Protein AF-A0A2D4Q6B8-F1 (afdb_monomer)

InterPro domains:
  IPR001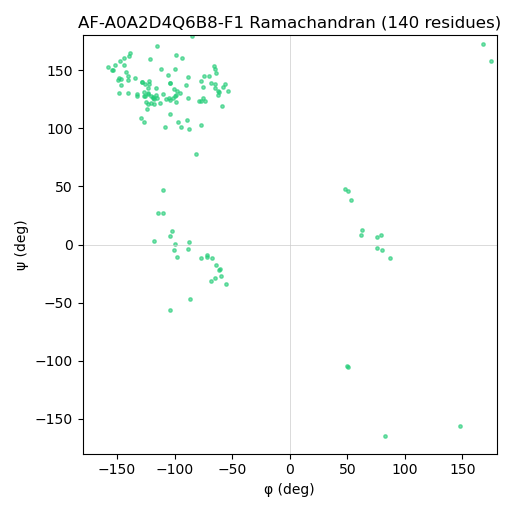791 Laminin G domain [PF02210] (1-119)
  IPR001791 Laminin G domain [PS50025] (1-139)
  IPR001791 Laminin G domain [SM00282] (1-120)
  IPR001791 Laminin G domain [cd00110] (1-118)
  IPR013320 Concanavalin A-like lectin/glucanase domain superfamily [SSF49899] (1-141)
  IPR050372 Neurexin-related cell adhesion and synaptic protein [PTHR15036] (1-141)

Organism: Micrurus surinamensis (NCBI:txid129470)

pLDDT: mean 92.72, std 6.74, range [58.28, 98.75]

Sequence (142 aa):
SGILMHAHNVNGEFLNIHMKQGKVIVKLNNGIKDFSTTVTPKQSLCDGRWHRIAVIRDANVIQLDVDSEVNHVVGPLNPRAIDHREPVFVGGAPEAFLTFSLTTRNSFTGCIRNFMIDERPVIFSKAALVSGAVSINVCPAE

Foldseek 3Di:
DAWFKKWADPLGWIWTWDDDPQKIKIWTDQNPDIDIDIDRDPDRPPPQDDWDWDWDDDQQKIWIDIRPTIDIDGHDGDPPRDDDDTDMDGQADDPVSDDPPDPDRHGHDFDDPQDDDPNHGDQVVPRPDDDDDDDHPDGDDD

Radius of gyration: 14.96 Å; Cα contacts (8 Å, |Δi|>4): 242; chains: 1; bounding box: 31×42×34 Å

Secondary structure (DSSP, 8-state):
-EEEEEEE-TTS-EEEEEEETTEEEEEEE-SS-EEEEEE--SS-S-SSS---EEEEEETTEEEEEETTEEEEEE----TT-----PPEEES---GGG--TT-S--PBP-S---S-EETTEEP-GGG-S---SS--SS-----

Structure (mmCIF, N/CA/C/O backbone):
data_AF-A0A2D4Q6B8-F1
#
_entry.id   AF-A0A2D4Q6B8-F1
#
loop_
_atom_site.group_PDB
_atom_site.id
_atom_site.type_symbol
_atom_site.label_atom_id
_atom_site.label_alt_id
_atom_site.label_comp_id
_atom_site.label_asym_id
_atom_site.label_entity_id
_atom_site.label_seq_id
_atom_site.pdbx_PDB_ins_code
_atom_site.Cartn_x
_atom_site.Cartn_y
_atom_site.Cartn_z
_atom_site.occupancy
_atom_site.B_iso_or_equiv
_atom_site.auth_seq_id
_atom_site.auth_comp_id
_atom_site.auth_asym_id
_atom_site.auth_atom_id
_atom_site.pdbx_PDB_model_num
ATOM 1 N N . SER A 1 1 ? -0.023 -9.915 8.489 1.00 91.19 1 SER A N 1
ATOM 2 C CA . SER A 1 1 ? 0.847 -8.799 8.064 1.00 91.19 1 SER A CA 1
ATOM 3 C C . SER A 1 1 ? 1.266 -9.034 6.631 1.00 91.19 1 SER A C 1
ATOM 5 O O . SER A 1 1 ? 1.527 -10.186 6.314 1.00 91.19 1 SER A O 1
ATOM 7 N N . GLY A 1 2 ? 1.341 -7.999 5.800 1.00 96.62 2 GLY A N 1
ATOM 8 C CA . GLY A 1 2 ? 1.767 -8.122 4.406 1.00 96.62 2 GLY A CA 1
ATOM 9 C C . GLY A 1 2 ? 1.635 -6.811 3.635 1.00 96.62 2 GLY A C 1
ATOM 10 O O . GLY A 1 2 ? 0.887 -5.921 4.048 1.00 96.62 2 GLY A O 1
ATOM 11 N N . ILE A 1 3 ? 2.384 -6.683 2.543 1.00 97.75 3 ILE A N 1
ATOM 12 C CA . ILE A 1 3 ? 2.362 -5.516 1.654 1.00 97.75 3 ILE A CA 1
ATOM 13 C C . ILE A 1 3 ? 1.115 -5.572 0.771 1.00 97.75 3 ILE A C 1
ATOM 15 O O . ILE A 1 3 ? 0.923 -6.533 0.034 1.00 97.75 3 ILE A O 1
ATOM 19 N N . LEU A 1 4 ? 0.295 -4.522 0.814 1.00 97.88 4 LEU A N 1
ATOM 20 C CA . LEU A 1 4 ? -0.871 -4.376 -0.057 1.00 97.88 4 LEU A CA 1
ATOM 21 C C . LEU A 1 4 ? -0.475 -3.728 -1.385 1.00 97.88 4 LEU A C 1
ATOM 23 O O . LEU A 1 4 ? -0.825 -4.235 -2.447 1.00 97.88 4 LEU A O 1
ATOM 27 N N . MET A 1 5 ? 0.295 -2.641 -1.319 1.00 96.81 5 MET A N 1
ATOM 28 C CA . MET A 1 5 ? 0.779 -1.899 -2.480 1.00 96.81 5 MET A CA 1
ATOM 29 C C . MET A 1 5 ? 2.148 -1.290 -2.180 1.00 96.81 5 MET A C 1
ATOM 31 O O . MET A 1 5 ? 2.397 -0.806 -1.073 1.00 96.81 5 MET A O 1
ATOM 35 N N . HIS A 1 6 ? 3.019 -1.264 -3.181 1.00 96.12 6 HIS A N 1
ATOM 36 C CA . HIS A 1 6 ? 4.273 -0.535 -3.131 1.00 96.12 6 HIS A CA 1
ATOM 37 C C . HIS A 1 6 ? 4.570 0.130 -4.475 1.00 96.12 6 HIS A C 1
ATOM 39 O O . HIS A 1 6 ? 4.533 -0.528 -5.509 1.00 96.12 6 HIS A O 1
ATOM 45 N N . ALA A 1 7 ? 4.891 1.416 -4.450 1.00 93.31 7 ALA A N 1
ATOM 46 C CA . ALA A 1 7 ? 5.426 2.164 -5.578 1.00 93.31 7 ALA A CA 1
ATOM 47 C C . ALA A 1 7 ? 6.769 2.765 -5.158 1.00 93.31 7 ALA A C 1
ATOM 49 O O . ALA A 1 7 ? 6.906 3.212 -4.017 1.00 93.31 7 ALA A O 1
ATOM 50 N N . HIS A 1 8 ? 7.746 2.766 -6.058 1.00 90.38 8 HIS A N 1
ATOM 51 C CA . HIS A 1 8 ? 9.057 3.365 -5.825 1.00 90.38 8 HIS A CA 1
ATOM 52 C C . HIS A 1 8 ? 9.553 4.031 -7.107 1.00 90.38 8 HIS A C 1
ATOM 54 O O . HIS A 1 8 ? 9.270 3.543 -8.203 1.00 90.38 8 HIS A O 1
ATOM 60 N N . ASN A 1 9 ? 10.329 5.102 -6.976 1.00 86.88 9 ASN A N 1
ATOM 61 C CA . ASN A 1 9 ? 11.011 5.720 -8.106 1.00 86.88 9 ASN A CA 1
ATOM 62 C C . ASN A 1 9 ? 12.533 5.617 -7.990 1.00 86.88 9 ASN A C 1
ATOM 64 O O . ASN A 1 9 ? 13.097 5.215 -6.971 1.00 86.88 9 ASN A O 1
ATOM 68 N N . VAL A 1 10 ? 13.205 5.994 -9.077 1.00 83.50 10 VAL A N 1
ATOM 69 C CA . VAL A 1 10 ? 14.669 5.963 -9.195 1.00 83.50 10 VAL A CA 1
ATOM 70 C C . VAL A 1 10 ? 15.381 6.917 -8.231 1.00 83.50 10 VAL A C 1
ATOM 72 O O . VAL A 1 10 ? 16.565 6.731 -7.967 1.00 83.50 10 VAL A O 1
ATOM 75 N N . ASN A 1 11 ? 14.671 7.903 -7.675 1.00 84.25 11 ASN A N 1
ATOM 76 C CA . ASN A 1 11 ? 15.208 8.860 -6.707 1.00 84.25 11 ASN A CA 1
ATOM 77 C C . ASN A 1 11 ? 15.111 8.347 -5.258 1.00 84.25 11 ASN A C 1
ATOM 79 O O . ASN A 1 11 ? 15.485 9.059 -4.328 1.00 84.25 11 ASN A O 1
ATOM 83 N N . GLY A 1 12 ? 14.614 7.122 -5.051 1.00 85.19 12 GLY A N 1
ATOM 84 C CA . GLY A 1 12 ? 14.426 6.535 -3.723 1.00 85.19 12 GLY A CA 1
ATOM 85 C C . GLY A 1 12 ? 13.173 7.030 -2.997 1.00 85.19 12 GLY A C 1
ATOM 86 O O . GLY A 1 12 ? 12.976 6.699 -1.827 1.00 85.19 12 GLY A O 1
ATOM 87 N N . GLU A 1 13 ? 12.314 7.793 -3.674 1.00 89.62 13 GLU A N 1
ATOM 88 C CA . GLU A 1 13 ? 10.983 8.113 -3.172 1.00 89.62 13 GLU A CA 1
ATOM 89 C C . GLU A 1 13 ? 10.095 6.878 -3.310 1.00 89.62 13 GLU A C 1
ATOM 91 O O . GLU A 1 13 ? 10.222 6.091 -4.254 1.00 89.62 13 GLU A O 1
ATOM 96 N N . PHE A 1 14 ? 9.192 6.684 -2.357 1.00 92.56 14 PHE A N 1
ATOM 97 C CA . PHE A 1 14 ? 8.325 5.516 -2.363 1.00 92.56 14 PHE A CA 1
ATOM 98 C C . PHE A 1 14 ? 7.028 5.776 -1.623 1.00 92.56 14 PHE A C 1
ATOM 100 O O . PHE A 1 14 ? 7.019 6.487 -0.622 1.00 92.56 14 PHE A O 1
ATOM 107 N N . LEU A 1 15 ? 5.967 5.094 -2.047 1.00 94.12 15 LEU A N 1
ATOM 108 C CA . LEU A 1 15 ? 4.719 4.934 -1.312 1.00 94.12 15 LEU A CA 1
ATOM 109 C C . LEU A 1 15 ? 4.542 3.450 -0.986 1.00 94.12 15 LEU A C 1
ATOM 111 O O . LEU A 1 15 ? 4.656 2.581 -1.851 1.00 94.12 15 LEU A O 1
ATOM 115 N N . ASN A 1 16 ? 4.282 3.131 0.273 1.00 96.56 16 ASN A N 1
ATOM 116 C CA . ASN A 1 16 ? 4.058 1.767 0.721 1.00 96.56 16 ASN A CA 1
ATOM 117 C C . ASN A 1 16 ? 2.809 1.701 1.598 1.00 96.56 16 ASN A C 1
ATOM 119 O O . ASN A 1 16 ? 2.686 2.438 2.576 1.00 96.56 16 ASN A O 1
ATOM 123 N N . ILE A 1 17 ? 1.905 0.792 1.250 1.00 97.94 17 ILE A N 1
ATOM 124 C CA . ILE A 1 17 ? 0.676 0.506 1.983 1.00 97.94 17 ILE A CA 1
ATOM 125 C C . ILE A 1 17 ? 0.772 -0.942 2.447 1.00 97.94 17 ILE A C 1
ATOM 127 O O . ILE A 1 17 ? 0.914 -1.857 1.631 1.00 97.94 17 ILE A O 1
ATOM 131 N N . HIS A 1 18 ? 0.711 -1.169 3.754 1.00 97.94 18 HIS A N 1
ATOM 132 C CA . HIS A 1 18 ? 0.864 -2.509 4.308 1.00 97.94 18 HIS A CA 1
ATOM 133 C C . HIS A 1 18 ? 0.037 -2.732 5.565 1.00 97.94 18 HIS A C 1
ATOM 135 O O . HIS A 1 18 ? -0.312 -1.808 6.298 1.00 97.94 18 HIS A O 1
ATOM 141 N N . MET A 1 19 ? -0.227 -4.006 5.836 1.00 97.50 19 MET A N 1
ATOM 142 C CA . MET A 1 19 ? -0.831 -4.461 7.076 1.00 97.50 19 MET A CA 1
ATOM 143 C C . MET A 1 19 ? 0.239 -4.964 8.037 1.00 97.50 19 MET A C 1
ATOM 145 O O . MET A 1 19 ? 1.058 -5.816 7.677 1.00 97.50 19 MET A O 1
ATOM 149 N N . LYS A 1 20 ? 0.188 -4.530 9.296 1.00 96.12 20 LYS A N 1
ATOM 150 C CA . LYS A 1 20 ? 1.031 -5.077 10.368 1.00 96.12 20 LYS A CA 1
ATOM 151 C C . LYS A 1 20 ? 0.300 -5.028 11.703 1.00 96.12 20 LYS A C 1
ATOM 153 O O . LYS A 1 20 ? -0.232 -3.990 12.070 1.00 96.12 20 LYS A O 1
ATOM 158 N N . GLN A 1 21 ? 0.291 -6.153 12.424 1.00 94.12 21 GLN A N 1
ATOM 159 C CA . GLN A 1 21 ? -0.293 -6.256 13.775 1.00 94.12 21 GLN A CA 1
ATOM 160 C C . GLN A 1 21 ? -1.731 -5.698 13.864 1.00 94.12 21 GLN A C 1
ATOM 162 O O . GLN A 1 21 ? -2.047 -4.923 14.759 1.00 94.12 21 GLN A O 1
ATOM 167 N N . GLY A 1 22 ? -2.587 -6.055 12.899 1.00 94.75 22 GLY A N 1
ATOM 168 C CA . GLY A 1 22 ? -3.989 -5.614 12.857 1.00 94.75 22 GLY A CA 1
ATOM 169 C C . GLY A 1 22 ? -4.210 -4.165 12.406 1.00 94.75 22 GLY A C 1
ATOM 170 O O . GLY A 1 22 ? -5.338 -3.693 12.439 1.00 94.75 22 GLY A O 1
ATOM 171 N N . LYS A 1 23 ? -3.162 -3.457 11.973 1.00 97.38 23 LYS A N 1
ATOM 172 C CA . LYS A 1 23 ? -3.230 -2.062 11.515 1.00 97.38 23 LYS A CA 1
ATOM 173 C C . LYS A 1 23 ? -2.963 -1.964 10.022 1.00 97.38 23 LYS A C 1
ATOM 175 O O . LYS A 1 23 ? -2.179 -2.760 9.498 1.00 97.38 23 LYS A O 1
ATOM 180 N N . VAL A 1 24 ? -3.536 -0.950 9.376 1.00 98.44 24 VAL A N 1
ATOM 181 C CA . VAL A 1 24 ? -3.114 -0.501 8.041 1.00 98.44 24 VAL A CA 1
ATOM 182 C C . VAL A 1 24 ? -2.201 0.700 8.214 1.00 98.44 24 VAL A C 1
ATOM 184 O O . VAL A 1 24 ? -2.531 1.646 8.931 1.00 98.44 24 VAL A O 1
ATOM 187 N N . ILE A 1 25 ? -1.039 0.646 7.578 1.00 98.31 25 ILE A N 1
ATOM 188 C CA . ILE A 1 25 ? 0.004 1.660 7.671 1.00 98.31 25 ILE A CA 1
ATOM 189 C C . ILE A 1 25 ? 0.297 2.147 6.258 1.00 98.31 25 ILE A C 1
ATOM 191 O O . ILE A 1 25 ? 0.562 1.342 5.362 1.00 98.31 25 ILE A O 1
ATOM 195 N N . VAL A 1 26 ? 0.290 3.466 6.080 1.00 98.06 26 VAL A N 1
ATOM 196 C CA . VAL A 1 26 ? 0.807 4.117 4.875 1.00 98.06 26 VAL A CA 1
ATOM 197 C C . VAL A 1 26 ? 2.112 4.788 5.241 1.00 98.06 26 VAL A C 1
ATOM 199 O O . VAL A 1 26 ? 2.157 5.589 6.175 1.00 98.06 26 VAL A O 1
ATOM 202 N N . LYS A 1 27 ? 3.173 4.463 4.509 1.00 96.25 27 LYS A N 1
ATOM 203 C CA . LYS A 1 27 ? 4.484 5.081 4.647 1.00 96.25 27 LYS A CA 1
ATOM 204 C C . LYS A 1 27 ? 4.918 5.666 3.311 1.00 96.25 27 LYS A C 1
ATOM 206 O O . LYS A 1 27 ? 4.865 4.979 2.295 1.00 96.25 27 LYS A O 1
ATOM 211 N N . LEU A 1 28 ? 5.343 6.920 3.334 1.00 93.69 28 LEU A N 1
ATOM 212 C CA . LEU A 1 28 ? 5.766 7.677 2.166 1.00 93.69 28 LEU A CA 1
ATOM 213 C C . LEU A 1 28 ? 7.145 8.284 2.441 1.00 93.69 28 LEU A C 1
ATOM 215 O O . LEU A 1 28 ? 7.395 8.791 3.535 1.00 93.69 28 LEU A O 1
ATOM 219 N N . ASN A 1 29 ? 8.013 8.267 1.438 1.00 92.25 29 ASN A N 1
ATOM 220 C CA . ASN A 1 29 ? 9.163 9.155 1.345 1.00 92.25 29 ASN A CA 1
ATOM 221 C C . ASN A 1 29 ? 8.989 9.998 0.082 1.00 92.25 29 ASN A C 1
ATOM 223 O O . ASN A 1 29 ? 8.774 9.444 -0.992 1.00 92.25 29 ASN A O 1
ATOM 227 N N . ASN A 1 30 ? 9.053 11.320 0.225 1.00 90.50 30 ASN A N 1
ATOM 228 C CA . ASN A 1 30 ? 8.880 12.284 -0.865 1.00 90.50 30 ASN A CA 1
ATOM 229 C C . ASN A 1 30 ? 10.185 13.004 -1.247 1.00 90.50 30 ASN A C 1
ATOM 231 O O . ASN A 1 30 ? 10.142 14.172 -1.625 1.00 90.50 30 ASN A O 1
ATOM 235 N N . GLY A 1 31 ? 11.335 12.369 -1.020 1.00 89.69 31 GLY A N 1
ATOM 236 C CA . GLY A 1 31 ? 12.665 12.909 -1.306 1.00 89.69 31 GLY A CA 1
ATOM 237 C C . GLY A 1 31 ? 13.259 13.759 -0.179 1.00 89.69 31 GLY A C 1
ATOM 238 O O . GLY A 1 31 ? 14.449 14.061 -0.206 1.00 89.69 31 GLY A O 1
ATOM 239 N N . ILE A 1 32 ? 12.465 14.126 0.837 1.00 91.19 32 ILE A N 1
ATOM 240 C CA . ILE A 1 32 ? 12.941 14.882 2.008 1.00 91.19 32 ILE A CA 1
ATOM 241 C C . ILE A 1 32 ? 13.075 13.976 3.227 1.00 91.19 32 ILE A C 1
ATOM 243 O O . ILE A 1 32 ? 14.128 13.918 3.862 1.00 91.19 32 ILE A O 1
ATOM 247 N N . LYS A 1 33 ? 11.984 13.303 3.602 1.00 91.50 33 LYS A N 1
ATOM 248 C CA . LYS A 1 33 ? 11.932 12.455 4.794 1.00 91.50 33 LYS A CA 1
ATOM 249 C C . LYS A 1 33 ? 10.817 11.428 4.673 1.00 91.50 33 LYS A C 1
ATOM 251 O O . LYS A 1 33 ? 9.788 11.686 4.055 1.00 91.50 33 LYS A O 1
ATOM 256 N N . ASP A 1 34 ? 11.000 10.308 5.357 1.00 94.06 34 ASP A N 1
ATOM 257 C CA . ASP A 1 34 ? 9.930 9.365 5.653 1.00 94.06 34 ASP A CA 1
ATOM 258 C C . ASP A 1 34 ? 8.874 9.991 6.578 1.00 94.06 34 ASP A C 1
ATOM 260 O O . ASP A 1 34 ? 9.196 10.549 7.633 1.00 94.06 34 ASP A O 1
ATOM 264 N N . PHE A 1 35 ? 7.603 9.801 6.242 1.00 95.12 35 PHE A N 1
ATOM 265 C CA . PHE A 1 35 ? 6.471 10.050 7.129 1.00 95.12 35 PHE A CA 1
ATOM 266 C C . PHE A 1 35 ? 5.371 9.012 6.894 1.00 95.12 35 PHE A C 1
ATOM 268 O O . PHE A 1 35 ? 5.357 8.297 5.890 1.00 95.12 35 PHE A O 1
ATOM 275 N N . SER A 1 36 ? 4.483 8.859 7.872 1.00 97.06 36 SER A N 1
ATOM 276 C CA . SER A 1 36 ? 3.494 7.785 7.859 1.00 97.06 36 SER A CA 1
ATOM 277 C C . SER A 1 36 ? 2.244 8.137 8.641 1.00 97.06 36 SER A C 1
ATOM 279 O O . SER A 1 36 ? 2.322 8.830 9.653 1.00 97.06 36 SER A O 1
ATOM 281 N N . THR A 1 37 ? 1.120 7.571 8.216 1.00 98.19 37 THR A N 1
ATOM 282 C CA . THR A 1 37 ? -0.128 7.527 8.983 1.00 98.19 37 THR A CA 1
ATOM 283 C C . THR A 1 37 ? -0.542 6.074 9.197 1.00 98.19 37 THR A C 1
ATOM 285 O O . THR A 1 37 ? -0.057 5.154 8.531 1.00 98.19 37 THR A O 1
ATOM 288 N N . THR A 1 38 ? -1.385 5.829 10.190 1.00 98.50 38 THR A N 1
ATOM 289 C CA . THR A 1 38 ? -1.817 4.483 10.567 1.00 98.50 38 THR A CA 1
ATOM 290 C C . THR A 1 38 ? -3.244 4.519 11.068 1.00 98.50 38 THR A C 1
ATOM 292 O O . THR A 1 38 ? -3.595 5.375 11.878 1.00 98.50 38 THR A O 1
ATOM 295 N N . VAL A 1 39 ? -4.037 3.541 10.647 1.00 98.62 39 VAL A N 1
ATOM 296 C CA . VAL A 1 39 ? -5.373 3.290 11.181 1.00 98.62 39 VAL A CA 1
ATOM 297 C C . VAL A 1 39 ? -5.377 1.923 11.858 1.00 98.62 39 VAL A C 1
ATOM 299 O O . VAL A 1 39 ? -4.837 0.947 11.331 1.00 98.62 39 VAL A O 1
ATOM 302 N N . THR A 1 40 ? -5.963 1.869 13.055 1.00 97.50 40 THR A N 1
ATOM 303 C CA . THR A 1 40 ? -6.260 0.620 13.769 1.00 97.50 40 THR A CA 1
ATOM 304 C C . THR A 1 40 ? -7.773 0.426 13.733 1.00 97.50 40 THR A C 1
ATOM 306 O O . THR A 1 40 ? -8.471 1.110 14.481 1.00 97.50 40 THR A O 1
ATOM 309 N N . PRO A 1 41 ? -8.294 -0.441 12.855 1.00 94.44 41 PRO A N 1
ATOM 310 C CA . PRO A 1 41 ? -9.728 -0.678 12.768 1.00 94.44 41 PRO A CA 1
ATOM 311 C C . PRO A 1 41 ? -10.267 -1.313 14.052 1.00 94.44 41 PRO A C 1
ATOM 313 O O . PRO A 1 41 ? -9.560 -2.045 14.746 1.00 94.44 41 PRO A O 1
ATOM 316 N N . LYS A 1 42 ? -11.542 -1.054 14.360 1.00 92.44 42 LYS A N 1
ATOM 317 C CA . LYS A 1 42 ? -12.227 -1.662 15.516 1.00 92.44 42 LYS A CA 1
ATOM 318 C C . LYS A 1 42 ? -12.448 -3.164 15.340 1.00 92.44 42 LYS A C 1
ATOM 320 O O . LYS A 1 42 ? -12.473 -3.900 16.321 1.00 92.44 42 LYS A O 1
ATOM 325 N N . GLN 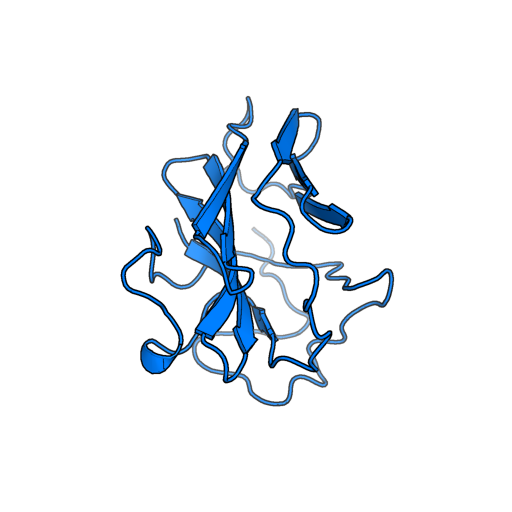A 1 43 ? -12.642 -3.603 14.099 1.00 93.25 43 GLN A N 1
ATOM 326 C CA . GLN A 1 43 ? -12.804 -5.008 13.735 1.00 93.25 43 GLN A CA 1
ATOM 327 C C . GLN A 1 43 ? -11.482 -5.558 13.197 1.00 93.25 43 GLN A C 1
ATOM 329 O O . GLN A 1 43 ? -10.674 -4.819 12.637 1.00 93.25 43 GLN A O 1
ATOM 334 N N . SER A 1 44 ? -11.249 -6.858 13.378 1.00 95.00 44 SER A N 1
ATOM 335 C CA . SER A 1 44 ? -10.072 -7.511 12.803 1.00 95.00 44 SER A CA 1
ATOM 336 C C . SER A 1 44 ? -10.125 -7.429 11.281 1.00 95.00 44 SER A C 1
ATOM 338 O O . SER A 1 44 ? -11.130 -7.798 10.697 1.00 95.00 44 SER A O 1
ATOM 340 N N . LEU A 1 45 ? -9.020 -7.030 10.651 1.00 95.56 45 LEU A N 1
ATOM 341 C CA . LEU A 1 45 ? -8.866 -7.055 9.190 1.00 95.56 45 LEU A CA 1
ATOM 342 C C . LEU A 1 45 ? -8.717 -8.472 8.608 1.00 95.56 45 LEU A C 1
ATOM 344 O O . LEU A 1 45 ? -8.686 -8.647 7.394 1.00 95.56 45 LEU A O 1
ATOM 348 N N . CYS A 1 46 ? -8.515 -9.471 9.470 1.00 94.31 46 CYS A N 1
ATOM 349 C CA . CYS A 1 46 ? -8.336 -10.873 9.095 1.00 94.31 46 CYS A CA 1
ATOM 350 C C . CYS A 1 46 ? -9.557 -11.696 9.529 1.00 94.31 46 CYS A C 1
ATOM 352 O O . CYS A 1 46 ? -9.407 -12.718 10.195 1.00 94.31 46 CYS A O 1
ATO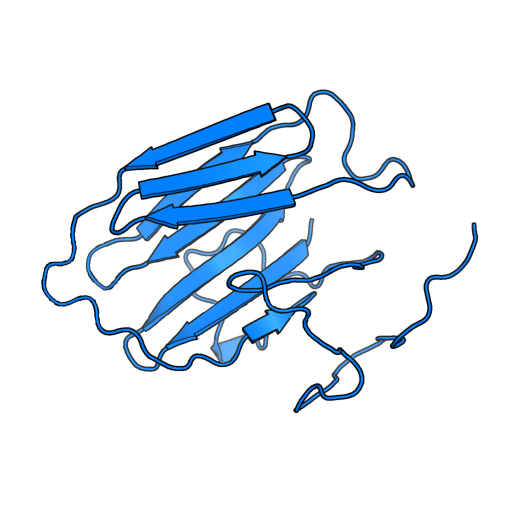M 354 N N . ASP A 1 47 ? -10.757 -11.201 9.244 1.00 94.62 47 ASP A N 1
ATOM 355 C CA . ASP A 1 47 ? -12.037 -11.778 9.673 1.00 94.62 47 ASP A CA 1
ATOM 356 C C . ASP A 1 47 ? -12.789 -12.526 8.549 1.00 94.62 47 ASP A C 1
ATOM 358 O O . ASP A 1 47 ? -13.942 -12.907 8.739 1.00 94.62 47 ASP A O 1
ATOM 362 N N . GLY A 1 48 ? -12.154 -12.708 7.384 1.00 93.06 48 GLY A N 1
ATOM 363 C CA . GLY A 1 48 ? -12.748 -13.330 6.190 1.00 93.06 48 GLY A CA 1
ATOM 364 C C . GLY A 1 48 ? -13.635 -12.389 5.363 1.00 93.06 48 GLY A C 1
ATOM 365 O O . GLY A 1 48 ? -14.095 -12.749 4.280 1.00 93.06 48 GLY A O 1
ATOM 366 N N . ARG A 1 49 ? -13.870 -11.154 5.821 1.00 94.94 49 ARG A N 1
ATOM 367 C CA . ARG A 1 49 ? -14.734 -10.186 5.142 1.00 94.94 49 ARG A CA 1
ATOM 368 C C . ARG A 1 49 ? -13.931 -9.196 4.311 1.00 94.94 49 ARG A C 1
ATOM 370 O O . ARG A 1 49 ? -12.720 -9.024 4.429 1.00 94.94 49 ARG A O 1
ATOM 377 N N . TRP A 1 50 ? -14.649 -8.530 3.415 1.00 96.06 50 TRP A N 1
ATOM 378 C CA . TRP A 1 50 ? -14.082 -7.475 2.591 1.00 96.06 50 TRP A CA 1
ATOM 379 C C . TRP A 1 50 ? -13.972 -6.175 3.381 1.00 96.06 50 TRP A C 1
ATOM 381 O O . TRP A 1 50 ? -14.988 -5.642 3.821 1.00 96.06 50 TRP A O 1
ATOM 391 N N . HIS A 1 51 ? -12.759 -5.636 3.451 1.00 97.50 51 HIS A N 1
ATOM 392 C CA . HIS A 1 51 ? -12.476 -4.307 3.987 1.00 97.50 51 HIS A CA 1
ATOM 393 C C . HIS A 1 51 ? -12.156 -3.326 2.861 1.00 97.50 51 HIS A C 1
ATOM 395 O O . HIS A 1 51 ? -11.544 -3.694 1.851 1.00 97.50 51 HIS A O 1
ATOM 401 N N . ARG A 1 52 ? -12.553 -2.063 3.033 1.00 97.81 52 ARG A N 1
ATOM 402 C CA . ARG A 1 52 ? -12.217 -0.977 2.107 1.00 97.81 52 ARG A CA 1
ATOM 403 C C . ARG A 1 52 ? -11.044 -0.181 2.659 1.00 97.81 52 ARG A C 1
ATOM 405 O O . ARG A 1 52 ? -11.106 0.316 3.775 1.00 97.81 52 ARG A O 1
ATOM 412 N N . ILE A 1 53 ? -10.010 -0.004 1.841 1.00 98.38 53 ILE A N 1
ATOM 413 C CA . ILE A 1 53 ? -8.873 0.871 2.140 1.00 98.38 53 ILE A CA 1
ATOM 414 C C . ILE A 1 53 ? -8.806 1.936 1.048 1.00 98.38 53 ILE A C 1
ATOM 416 O O . ILE A 1 53 ? -8.804 1.593 -0.135 1.00 98.38 53 ILE A O 1
ATOM 420 N N . ALA A 1 54 ? -8.750 3.208 1.434 1.00 98.31 54 ALA A N 1
ATOM 421 C CA . ALA A 1 54 ? -8.489 4.317 0.524 1.00 98.31 54 ALA A CA 1
ATOM 422 C C . ALA A 1 54 ? -7.311 5.145 1.039 1.00 98.31 54 ALA A C 1
ATOM 424 O O . ALA A 1 54 ? -7.178 5.387 2.237 1.00 98.31 54 ALA A O 1
ATOM 425 N N . VAL A 1 55 ? -6.439 5.555 0.121 1.00 98.19 55 VAL A N 1
ATOM 426 C CA . VAL A 1 55 ? -5.309 6.435 0.414 1.00 98.19 55 VAL A CA 1
ATOM 427 C C . VAL A 1 55 ? -5.412 7.630 -0.508 1.00 98.19 55 VAL A C 1
ATOM 429 O O . VAL A 1 55 ? -5.444 7.466 -1.725 1.00 98.19 55 VAL A O 1
ATOM 432 N N . ILE A 1 56 ? -5.474 8.817 0.082 1.00 96.75 56 ILE A N 1
ATOM 433 C CA . ILE A 1 56 ? -5.562 10.080 -0.645 1.00 96.75 56 ILE A CA 1
ATOM 434 C C . ILE A 1 56 ? -4.288 10.854 -0.351 1.00 96.75 56 ILE A C 1
ATOM 436 O O . ILE A 1 56 ? -3.924 11.061 0.810 1.00 96.75 56 ILE A O 1
ATOM 440 N N . ARG A 1 57 ? -3.598 11.259 -1.414 1.00 92.38 57 ARG A N 1
ATOM 441 C CA . ARG A 1 57 ? -2.417 12.110 -1.337 1.00 92.38 57 ARG A CA 1
ATOM 442 C C . ARG A 1 57 ? -2.743 13.455 -1.949 1.00 92.38 57 ARG A C 1
ATOM 444 O O . ARG A 1 57 ? -3.055 13.523 -3.131 1.00 92.38 57 ARG A O 1
ATOM 451 N N . ASP A 1 58 ? -2.588 14.500 -1.153 1.00 91.25 58 ASP A N 1
ATOM 452 C CA . ASP A 1 58 ? -2.648 15.878 -1.619 1.00 91.25 58 ASP A CA 1
ATOM 453 C C . ASP A 1 58 ? -1.373 16.598 -1.175 1.00 91.25 58 ASP A C 1
ATOM 455 O O . ASP A 1 58 ? -1.161 16.857 0.010 1.00 91.25 58 ASP A O 1
ATOM 459 N N . ALA A 1 59 ? -0.465 16.824 -2.125 1.00 89.25 59 ALA A N 1
ATOM 460 C CA . ALA A 1 59 ? 0.882 17.339 -1.887 1.00 89.25 59 ALA A CA 1
ATOM 461 C C . ALA A 1 59 ? 1.639 16.582 -0.767 1.00 89.25 59 ALA A C 1
ATOM 463 O O . ALA A 1 59 ? 2.152 15.474 -0.977 1.00 89.25 59 ALA A O 1
ATOM 464 N N . ASN A 1 60 ? 1.754 17.197 0.415 1.00 92.69 60 ASN A N 1
ATOM 465 C CA . ASN A 1 60 ? 2.417 16.657 1.602 1.00 92.69 60 ASN A CA 1
ATOM 466 C C . ASN A 1 60 ? 1.448 16.061 2.633 1.00 92.69 60 ASN A C 1
ATOM 468 O O . ASN A 1 60 ? 1.898 15.581 3.673 1.00 92.69 60 ASN A O 1
ATOM 472 N N . VAL A 1 61 ? 0.147 16.080 2.367 1.00 95.31 61 VAL A N 1
ATOM 473 C CA . VAL A 1 61 ? -0.879 15.471 3.210 1.00 95.31 61 VAL A CA 1
ATOM 474 C C . VAL A 1 61 ? -1.190 14.074 2.687 1.00 95.31 61 VAL A C 1
ATOM 476 O O . VAL A 1 61 ? -1.428 13.875 1.496 1.00 95.31 61 VAL A O 1
ATOM 479 N N . ILE A 1 62 ? -1.188 13.097 3.591 1.00 97.19 62 ILE A N 1
ATOM 480 C CA . ILE A 1 62 ? -1.648 11.736 3.315 1.00 97.19 62 ILE A CA 1
ATOM 481 C C . ILE A 1 62 ? -2.794 11.421 4.256 1.00 97.19 62 ILE A C 1
ATOM 483 O O . ILE A 1 62 ? -2.610 11.425 5.474 1.00 97.19 62 ILE A O 1
ATOM 487 N N . GLN A 1 63 ? -3.945 11.096 3.683 1.00 98.50 63 GLN A N 1
ATOM 488 C CA . GLN A 1 63 ? -5.090 10.547 4.390 1.00 98.50 63 GLN A CA 1
ATOM 489 C C . GLN A 1 63 ? -5.197 9.047 4.107 1.00 98.50 63 GLN A C 1
ATOM 491 O O . GLN A 1 63 ? -4.982 8.589 2.984 1.00 98.50 63 GLN A O 1
ATOM 496 N N . LEU A 1 64 ? -5.510 8.289 5.153 1.00 98.75 64 LEU A N 1
ATOM 497 C CA . LEU A 1 64 ? -5.776 6.861 5.124 1.00 98.75 64 LEU A CA 1
ATOM 498 C C . LEU A 1 64 ? -7.163 6.614 5.712 1.00 98.75 64 LEU A C 1
ATOM 500 O O . LEU A 1 64 ? -7.388 6.878 6.895 1.00 98.75 64 LEU A O 1
ATOM 504 N N . ASP A 1 65 ? -8.022 6.015 4.900 1.00 98.44 65 ASP A N 1
ATOM 505 C CA . ASP A 1 65 ? -9.347 5.557 5.294 1.00 98.44 65 ASP A CA 1
ATOM 506 C C . ASP A 1 65 ? -9.349 4.027 5.301 1.00 98.44 65 ASP A C 1
ATOM 508 O O . ASP A 1 65 ? -8.946 3.391 4.322 1.00 98.44 65 ASP A O 1
ATOM 512 N N . VAL A 1 66 ? -9.806 3.428 6.399 1.00 98.44 66 VAL A N 1
ATOM 513 C CA . VAL A 1 66 ? -10.025 1.984 6.522 1.00 98.44 66 VAL A CA 1
ATOM 514 C C . VAL A 1 66 ? -11.426 1.758 7.063 1.00 98.44 66 VAL A C 1
ATOM 516 O O . VAL A 1 66 ? -11.707 2.027 8.231 1.00 98.44 66 VAL A O 1
ATOM 519 N N . ASP A 1 67 ? -12.308 1.267 6.200 1.00 97.12 67 ASP A N 1
ATOM 520 C CA . ASP A 1 67 ? -13.747 1.182 6.434 1.00 97.12 67 ASP A CA 1
ATOM 521 C C . ASP A 1 67 ? -14.338 2.526 6.901 1.00 97.12 67 ASP A C 1
ATOM 523 O O . ASP A 1 67 ? -14.495 3.437 6.092 1.00 97.12 67 ASP A O 1
ATOM 527 N N . SER A 1 68 ? -14.675 2.652 8.189 1.00 95.75 68 SER A N 1
ATOM 528 C CA . SER A 1 68 ? -15.225 3.869 8.803 1.00 95.75 68 SER A CA 1
ATOM 529 C C . SER A 1 68 ? -14.198 4.694 9.580 1.00 95.75 68 SER A C 1
ATOM 531 O O . SER A 1 68 ? -14.547 5.735 10.131 1.00 95.75 68 SER A O 1
ATOM 533 N N . GLU A 1 69 ? -12.965 4.208 9.709 1.00 98.12 69 GLU A N 1
ATOM 534 C CA . GLU A 1 69 ? -11.917 4.843 10.503 1.00 98.12 69 GLU A CA 1
ATOM 535 C C . GLU A 1 69 ? -10.970 5.620 9.584 1.00 98.12 69 GLU A C 1
ATOM 537 O O . GLU A 1 69 ? -10.524 5.108 8.558 1.00 98.12 69 GLU A O 1
ATOM 542 N N . VAL A 1 70 ? -10.639 6.853 9.966 1.00 98.06 70 VAL A N 1
ATOM 543 C CA . VAL A 1 70 ? -9.832 7.773 9.154 1.00 98.06 70 VAL A CA 1
ATOM 544 C C . VAL A 1 70 ? -8.684 8.318 9.986 1.00 98.06 70 VAL A C 1
ATOM 546 O O . VAL A 1 70 ? -8.854 8.658 11.157 1.00 98.06 70 VAL A O 1
ATOM 549 N N . ASN A 1 71 ? -7.508 8.434 9.379 1.00 98.62 71 ASN A N 1
ATOM 550 C CA . ASN A 1 71 ? -6.387 9.161 9.957 1.00 98.62 71 ASN A CA 1
ATOM 551 C C . ASN A 1 71 ? -5.600 9.879 8.861 1.00 98.62 71 ASN A C 1
ATOM 553 O O . ASN A 1 71 ? -5.575 9.446 7.713 1.00 98.62 71 ASN A O 1
ATOM 557 N N . HIS A 1 72 ? -4.904 10.952 9.211 1.00 98.31 72 HIS A N 1
ATOM 558 C CA . HIS A 1 72 ? -4.068 11.682 8.270 1.00 98.31 72 HIS A CA 1
ATOM 559 C C . HIS A 1 72 ? -2.757 12.124 8.910 1.00 98.31 72 HIS A C 1
ATOM 561 O O . HIS A 1 72 ? -2.597 12.145 10.129 1.00 98.31 72 HIS A O 1
ATOM 567 N N . VAL A 1 73 ? -1.798 12.468 8.062 1.00 98.19 73 VAL A N 1
ATOM 568 C CA . VAL A 1 73 ? -0.524 13.048 8.472 1.00 98.19 73 VAL A CA 1
ATOM 569 C C . VAL A 1 73 ? -0.125 14.135 7.487 1.00 98.19 73 VAL A C 1
ATOM 571 O O . VAL A 1 73 ? -0.350 14.009 6.284 1.00 98.19 73 VAL A O 1
ATOM 574 N N . VAL A 1 74 ? 0.504 15.185 8.005 1.00 97.12 74 VAL A N 1
ATOM 575 C CA . VAL A 1 74 ? 1.139 16.228 7.202 1.00 97.12 74 VAL A CA 1
ATOM 576 C C . VAL A 1 74 ? 2.648 16.008 7.255 1.00 97.12 74 VAL A C 1
ATOM 578 O O . VAL A 1 74 ? 3.270 16.119 8.312 1.00 97.12 74 VAL A O 1
ATOM 581 N N . GLY A 1 75 ? 3.231 15.634 6.122 1.00 95.06 75 GLY A N 1
ATOM 582 C CA . GLY A 1 75 ? 4.670 15.480 5.942 1.00 95.06 75 GLY A CA 1
ATOM 583 C C . GLY A 1 75 ? 5.369 16.794 5.582 1.00 95.06 75 GLY A C 1
ATOM 584 O O . GLY A 1 75 ? 4.724 17.836 5.433 1.00 95.06 75 GLY A O 1
ATOM 585 N N . PRO A 1 76 ? 6.699 16.773 5.403 1.00 94.00 76 PRO A N 1
ATOM 586 C CA . PRO A 1 76 ? 7.422 17.922 4.875 1.00 94.00 76 PRO A CA 1
ATOM 587 C C . PRO A 1 76 ? 6.993 18.207 3.433 1.00 94.00 76 PRO A C 1
ATOM 589 O O . PRO A 1 76 ? 6.851 17.290 2.625 1.00 94.00 76 PRO A O 1
ATOM 592 N N . LEU A 1 77 ? 6.814 19.481 3.093 1.00 91.25 77 LEU A N 1
ATOM 593 C CA . LEU A 1 77 ? 6.520 19.885 1.723 1.00 91.25 77 LEU A CA 1
ATOM 594 C C . LEU A 1 77 ? 7.779 19.769 0.858 1.00 91.25 77 LEU A C 1
ATOM 596 O O . LEU A 1 77 ? 8.790 20.397 1.166 1.00 91.25 77 LEU A O 1
ATOM 600 N N . ASN A 1 78 ? 7.708 18.997 -0.232 1.00 88.50 78 ASN A N 1
ATOM 601 C CA . ASN A 1 78 ? 8.744 18.985 -1.263 1.00 88.50 78 ASN A CA 1
ATOM 602 C C . ASN A 1 78 ? 8.337 19.919 -2.417 1.00 88.50 78 ASN A C 1
ATOM 604 O O . ASN A 1 78 ? 7.473 19.546 -3.210 1.00 88.50 78 ASN A O 1
ATOM 608 N N . PRO A 1 79 ? 8.950 21.113 -2.550 1.00 82.94 79 PRO A N 1
ATOM 609 C CA . PRO A 1 79 ? 8.621 22.058 -3.619 1.00 82.94 79 PRO A CA 1
ATOM 610 C C . PRO A 1 79 ? 9.111 21.602 -5.003 1.00 82.94 79 PRO A C 1
ATOM 612 O O . PRO A 1 79 ? 8.791 22.234 -6.003 1.00 82.94 79 PRO A O 1
ATOM 615 N N . ARG A 1 80 ? 9.911 20.531 -5.069 1.00 82.56 80 ARG A N 1
ATOM 616 C CA . ARG A 1 80 ? 10.431 19.925 -6.300 1.00 82.56 80 ARG A CA 1
ATOM 617 C C . ARG A 1 80 ? 9.877 18.519 -6.510 1.00 82.56 80 ARG A C 1
ATOM 619 O O . ARG A 1 80 ? 10.560 17.692 -7.103 1.00 82.56 80 ARG A O 1
ATOM 626 N N . ALA A 1 81 ? 8.687 18.226 -5.986 1.00 74.56 81 ALA A N 1
ATOM 627 C CA . ALA A 1 81 ? 8.040 16.948 -6.244 1.00 74.56 81 ALA A CA 1
ATOM 628 C C . ALA A 1 81 ? 7.840 16.790 -7.758 1.00 74.56 81 ALA A C 1
ATOM 630 O O . ALA A 1 81 ? 7.181 17.616 -8.391 1.00 74.56 81 ALA A O 1
ATOM 631 N N . ILE A 1 82 ? 8.452 15.758 -8.331 1.00 69.31 82 ILE A N 1
ATOM 632 C CA . ILE A 1 82 ? 8.267 15.392 -9.731 1.00 69.31 82 ILE A CA 1
ATOM 633 C C . ILE A 1 82 ? 7.375 14.162 -9.739 1.00 69.31 82 ILE A C 1
ATOM 635 O O . ILE A 1 82 ? 7.668 13.174 -9.072 1.00 69.31 82 ILE A O 1
ATOM 639 N N . ASP A 1 83 ? 6.289 14.242 -10.496 1.00 66.94 83 ASP A N 1
ATOM 640 C CA . ASP A 1 83 ? 5.408 13.107 -10.718 1.00 66.94 83 ASP A CA 1
ATOM 641 C C . ASP A 1 83 ? 6.078 12.184 -11.743 1.00 66.94 83 ASP A C 1
ATOM 643 O O . ASP A 1 83 ? 6.166 12.505 -12.936 1.00 66.94 83 ASP A O 1
ATOM 647 N N . HIS A 1 84 ? 6.667 11.086 -11.274 1.00 66.31 84 HIS A N 1
ATOM 648 C CA . HIS A 1 84 ? 7.237 10.081 -12.159 1.00 66.31 84 HIS A CA 1
ATOM 649 C C . HIS A 1 84 ? 6.195 8.992 -12.429 1.00 66.31 84 HIS A C 1
ATOM 651 O O . HIS A 1 84 ? 5.204 8.849 -11.731 1.00 66.31 84 HIS A O 1
ATOM 657 N N . ARG A 1 85 ? 6.379 8.224 -13.505 1.00 70.38 85 ARG A N 1
ATOM 658 C CA . ARG A 1 85 ? 5.606 6.992 -13.692 1.00 70.38 85 ARG A CA 1
ATOM 659 C C . ARG A 1 85 ? 6.350 5.872 -12.988 1.00 70.38 85 ARG A C 1
ATOM 661 O O . ARG A 1 85 ? 7.315 5.348 -13.544 1.00 70.38 85 ARG A O 1
ATOM 668 N N . GLU A 1 86 ? 5.929 5.521 -11.781 1.00 80.81 86 GLU A N 1
ATOM 669 C CA . GLU A 1 86 ? 6.536 4.425 -11.031 1.00 80.81 86 GLU A CA 1
ATOM 670 C C . GLU A 1 86 ? 5.901 3.066 -11.345 1.00 80.81 86 GLU A C 1
ATOM 672 O O . GLU A 1 86 ? 4.682 2.963 -11.515 1.00 80.81 86 GLU A O 1
ATOM 677 N N . PRO A 1 87 ? 6.693 1.978 -11.368 1.00 88.31 87 PRO A N 1
ATOM 678 C CA . PRO A 1 87 ? 6.124 0.645 -11.287 1.00 88.31 87 PRO A CA 1
ATOM 679 C C . PRO A 1 87 ? 5.400 0.477 -9.945 1.00 88.31 87 PRO A C 1
ATOM 681 O O . PRO A 1 87 ? 5.962 0.709 -8.872 1.00 88.31 87 PRO A O 1
ATOM 684 N N . VAL A 1 88 ? 4.151 0.025 -10.019 1.00 93.94 88 VAL A N 1
ATOM 685 C CA . VAL A 1 88 ? 3.335 -0.320 -8.855 1.00 93.94 88 VAL A CA 1
ATOM 686 C C . VAL A 1 88 ? 3.319 -1.833 -8.693 1.00 93.94 88 VAL A C 1
ATOM 688 O O . VAL A 1 88 ? 2.945 -2.566 -9.607 1.00 93.94 88 VAL A O 1
ATOM 691 N N . PHE A 1 89 ? 3.680 -2.295 -7.504 1.00 95.94 89 PHE A N 1
ATOM 692 C CA . PHE A 1 89 ? 3.569 -3.684 -7.090 1.00 95.94 89 PHE A CA 1
ATOM 693 C C . PHE A 1 89 ? 2.382 -3.844 -6.141 1.00 95.94 89 PHE A C 1
ATOM 695 O O . PHE A 1 89 ? 2.156 -3.003 -5.269 1.00 95.94 89 PHE A O 1
ATOM 702 N N . VAL A 1 90 ? 1.624 -4.926 -6.304 1.00 97.12 90 VAL A N 1
ATOM 703 C CA . VAL A 1 90 ? 0.426 -5.228 -5.510 1.00 97.12 90 VAL A CA 1
ATOM 704 C C . VAL A 1 90 ? 0.601 -6.596 -4.861 1.00 97.12 90 VAL A C 1
ATOM 706 O O . VAL A 1 90 ? 1.051 -7.539 -5.507 1.00 97.12 90 VAL A O 1
ATOM 709 N N . GLY A 1 91 ? 0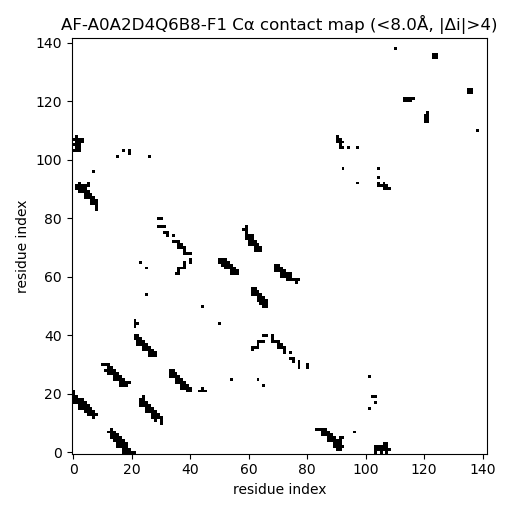.271 -6.703 -3.574 1.00 96.94 91 GLY A N 1
ATOM 710 C CA . GLY A 1 91 ? 0.379 -7.943 -2.798 1.00 96.94 91 GLY A CA 1
ATOM 711 C C . GLY A 1 91 ? 1.801 -8.335 -2.367 1.00 96.94 91 GLY A C 1
ATOM 712 O O . GLY A 1 91 ? 1.981 -9.320 -1.659 1.00 96.94 91 GLY A O 1
ATOM 713 N N . GLY A 1 92 ? 2.822 -7.581 -2.764 1.00 95.56 92 GLY A N 1
ATOM 714 C CA . GLY A 1 92 ? 4.232 -7.834 -2.468 1.00 95.56 92 GLY A CA 1
ATOM 715 C C . GLY A 1 92 ? 5.113 -6.933 -3.325 1.00 95.56 92 GLY A C 1
ATOM 716 O O . GLY A 1 92 ? 4.598 -6.251 -4.203 1.00 95.56 92 GLY A O 1
ATOM 717 N N . ALA A 1 93 ? 6.425 -6.914 -3.090 1.00 94.19 93 ALA A N 1
ATOM 718 C CA . ALA A 1 93 ? 7.380 -6.276 -3.997 1.00 94.19 93 ALA A CA 1
ATOM 719 C C . ALA A 1 93 ? 8.754 -6.964 -3.911 1.00 94.19 93 ALA A C 1
ATOM 721 O O . ALA A 1 93 ? 9.068 -7.548 -2.872 1.00 94.19 93 ALA A O 1
ATOM 722 N N . PRO A 1 94 ? 9.578 -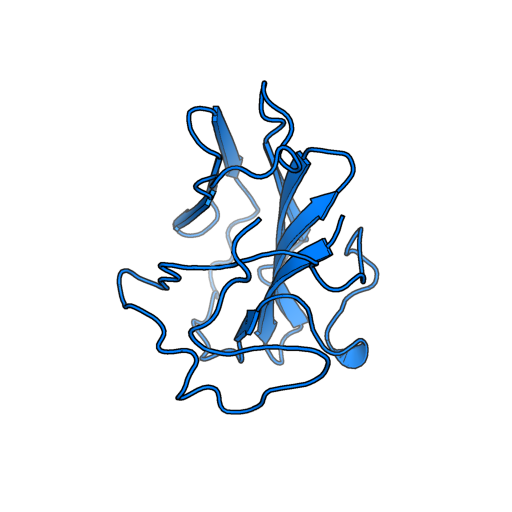6.901 -4.972 1.00 92.06 94 PRO A N 1
ATOM 723 C CA . PRO A 1 94 ? 10.953 -7.384 -4.927 1.00 92.06 94 PRO A CA 1
ATOM 724 C C . PRO A 1 94 ? 11.768 -6.727 -3.808 1.00 92.06 94 PRO A C 1
ATOM 726 O O . PRO A 1 94 ? 11.718 -5.513 -3.624 1.00 92.06 94 PRO A O 1
ATOM 729 N N . GLU A 1 95 ? 12.578 -7.531 -3.120 1.00 90.44 95 GLU A N 1
ATOM 730 C CA . GLU A 1 95 ? 13.377 -7.106 -1.961 1.00 90.44 95 GLU A CA 1
ATOM 731 C C . GLU A 1 95 ? 14.292 -5.909 -2.266 1.00 90.44 95 GLU A C 1
ATOM 733 O O . GLU A 1 95 ? 14.465 -5.031 -1.425 1.00 90.44 95 GLU A O 1
ATOM 738 N N . ALA A 1 96 ? 14.811 -5.831 -3.496 1.00 89.38 96 ALA A N 1
ATOM 739 C CA . ALA A 1 96 ? 15.662 -4.737 -3.964 1.00 89.38 96 ALA A CA 1
ATOM 740 C C . ALA A 1 96 ? 14.975 -3.358 -3.939 1.00 89.38 96 ALA A C 1
ATOM 742 O O . ALA A 1 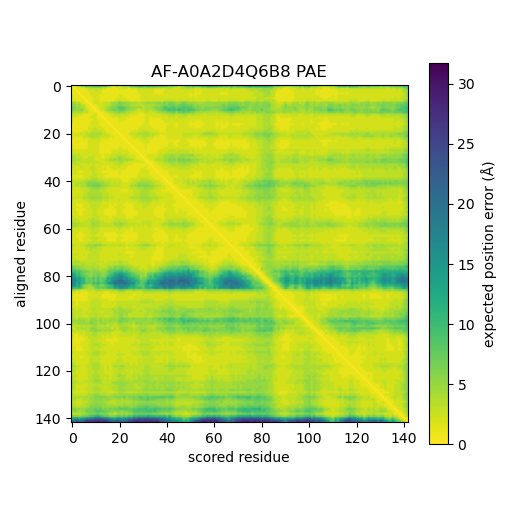96 ? 15.660 -2.340 -3.897 1.00 89.38 96 ALA A O 1
ATO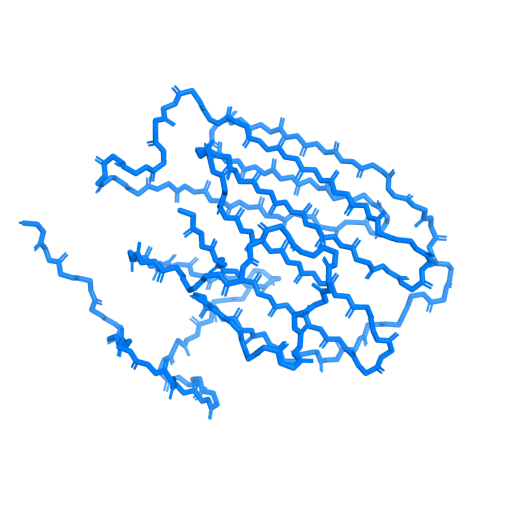M 743 N N . PHE A 1 97 ? 13.640 -3.317 -3.953 1.00 88.38 97 PHE A N 1
ATOM 744 C CA . PHE A 1 97 ? 12.861 -2.078 -3.899 1.00 88.38 97 PHE A CA 1
ATOM 745 C C . PHE A 1 97 ? 12.368 -1.750 -2.483 1.00 88.38 97 PHE A C 1
ATOM 747 O O . PHE A 1 97 ? 11.914 -0.639 -2.220 1.00 88.38 97 PHE A O 1
ATOM 754 N N . LEU A 1 98 ? 12.491 -2.690 -1.541 1.00 90.00 98 LEU A N 1
ATOM 755 C CA . LEU A 1 98 ? 12.018 -2.526 -0.171 1.00 90.00 98 LEU A CA 1
ATOM 756 C C . LEU A 1 98 ? 13.101 -1.909 0.720 1.00 90.00 98 LEU A C 1
ATOM 758 O O . LEU A 1 98 ? 14.068 -2.561 1.132 1.00 90.00 98 LEU A O 1
ATOM 762 N N . THR A 1 99 ? 12.902 -0.641 1.079 1.00 86.00 99 THR A N 1
ATOM 763 C CA . THR A 1 99 ? 13.820 0.104 1.948 1.00 86.00 99 THR A CA 1
ATOM 764 C C . THR A 1 99 ? 13.862 -0.478 3.367 1.00 86.00 99 THR A C 1
ATOM 766 O O . THR A 1 99 ? 12.900 -1.072 3.860 1.00 86.00 99 THR A O 1
ATOM 769 N N . PHE A 1 100 ? 14.983 -0.289 4.076 1.00 84.44 10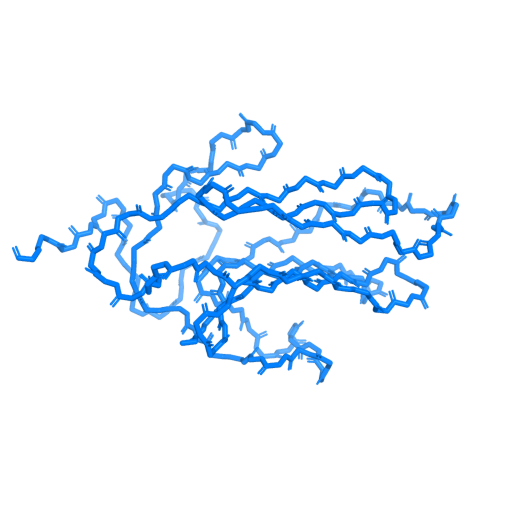0 PHE A N 1
ATOM 770 C CA . PHE A 1 100 ? 15.135 -0.743 5.470 1.00 84.44 100 PHE A CA 1
ATOM 771 C C . PHE A 1 100 ? 14.119 -0.106 6.427 1.00 84.44 100 PHE A C 1
ATOM 773 O O . PHE A 1 100 ? 13.828 -0.644 7.491 1.00 84.44 100 PHE A O 1
ATOM 780 N N . SER A 1 101 ? 13.555 1.037 6.044 1.00 85.38 101 SER A N 1
ATOM 781 C CA . SER A 1 101 ? 12.608 1.762 6.872 1.00 85.38 101 SER A CA 1
ATOM 782 C C . SER A 1 101 ? 11.203 1.135 6.861 1.00 85.38 101 SER A C 1
ATOM 784 O O . SER A 1 101 ? 10.361 1.513 7.684 1.00 85.38 101 SER A O 1
ATOM 786 N N . LEU A 1 102 ? 10.922 0.185 5.963 1.00 89.44 102 LEU A N 1
ATOM 787 C CA . LEU A 1 102 ? 9.654 -0.538 5.920 1.00 89.44 102 LEU A CA 1
ATOM 788 C C . LEU A 1 102 ? 9.571 -1.577 7.037 1.00 89.44 102 LEU A C 1
ATOM 790 O O . LEU A 1 102 ? 10.490 -2.350 7.292 1.00 89.44 102 LEU A O 1
ATOM 794 N N . THR A 1 103 ? 8.418 -1.622 7.704 1.00 88.19 103 THR A N 1
ATOM 795 C CA . THR A 1 103 ? 8.242 -2.468 8.891 1.00 88.19 103 THR A CA 1
ATOM 796 C C . THR A 1 103 ? 7.777 -3.892 8.568 1.00 88.19 103 THR A C 1
ATOM 798 O O . THR A 1 103 ? 7.662 -4.723 9.475 1.00 88.19 103 THR A O 1
ATOM 801 N N . THR A 1 104 ? 7.507 -4.189 7.297 1.00 91.25 104 THR A N 1
ATOM 802 C CA . THR A 1 104 ? 7.187 -5.527 6.798 1.00 91.25 104 THR A CA 1
ATOM 803 C C . THR A 1 104 ? 7.729 -5.699 5.383 1.00 91.25 104 THR A C 1
ATOM 805 O O . THR A 1 104 ? 7.697 -4.763 4.587 1.00 91.25 104 THR A O 1
ATOM 808 N N . ARG A 1 105 ? 8.219 -6.906 5.095 1.00 93.94 105 ARG A N 1
ATOM 809 C CA . ARG A 1 105 ? 8.676 -7.354 3.771 1.00 93.94 105 ARG A CA 1
ATOM 810 C C . ARG A 1 105 ? 7.851 -8.537 3.255 1.00 93.94 105 ARG A C 1
ATOM 812 O O . ARG A 1 105 ? 8.134 -9.095 2.205 1.00 93.94 105 ARG A O 1
ATOM 819 N N . ASN A 1 106 ? 6.832 -8.938 4.014 1.00 95.25 106 ASN A N 1
ATOM 820 C CA . ASN A 1 106 ? 6.042 -10.118 3.705 1.00 95.25 106 ASN A CA 1
ATOM 821 C C . ASN A 1 106 ? 5.063 -9.798 2.577 1.00 95.25 106 ASN A C 1
ATOM 823 O O . ASN A 1 106 ? 4.422 -8.742 2.587 1.00 95.25 106 ASN A O 1
ATOM 827 N N . SER A 1 107 ? 4.882 -10.743 1.662 1.00 96.75 107 SER A N 1
ATOM 828 C CA . SER A 1 107 ? 3.769 -10.704 0.719 1.00 96.75 107 SER A CA 1
ATOM 829 C C . SER A 1 107 ? 2.436 -10.812 1.460 1.00 96.75 107 SER A C 1
ATOM 831 O O . SER A 1 107 ? 2.330 -11.451 2.510 1.00 96.75 107 SER A O 1
ATOM 833 N N . PHE A 1 108 ? 1.412 -10.159 0.927 1.00 97.12 108 PHE A N 1
ATOM 834 C CA . PHE A 1 108 ? 0.044 -10.295 1.392 1.00 97.12 108 PHE A CA 1
ATOM 835 C C . PHE A 1 108 ? -0.520 -11.673 1.036 1.00 97.12 108 PHE A C 1
ATOM 837 O O . PHE A 1 108 ? -0.225 -12.244 -0.012 1.00 97.12 108 PHE A O 1
ATOM 844 N N . THR A 1 109 ? -1.353 -12.201 1.927 1.00 95.75 109 THR A N 1
ATOM 845 C CA . THR A 1 109 ? -2.106 -13.438 1.723 1.00 95.75 109 THR A CA 1
ATOM 846 C C . THR A 1 109 ? -3.572 -13.109 1.913 1.00 95.75 109 THR A C 1
ATOM 848 O O . THR A 1 109 ? -3.973 -12.688 2.996 1.00 95.75 109 THR A O 1
ATOM 851 N N . GLY A 1 110 ? -4.350 -13.266 0.849 1.00 95.44 110 GLY A N 1
ATOM 852 C CA . GLY A 1 110 ? -5.756 -12.904 0.819 1.00 95.44 110 GLY A CA 1
ATOM 853 C C . GLY A 1 110 ? -6.161 -12.444 -0.571 1.00 95.44 110 GLY A C 1
ATOM 854 O O . GLY A 1 110 ? -5.517 -12.767 -1.569 1.00 95.44 110 GLY A O 1
ATOM 855 N N . CYS A 1 111 ? -7.225 -11.656 -0.616 1.00 96.50 111 CYS A N 1
ATOM 856 C CA . CYS A 1 111 ? -7.874 -11.250 -1.845 1.00 96.50 111 CYS A CA 1
ATOM 857 C C . CYS A 1 111 ? -7.916 -9.730 -1.997 1.00 96.50 111 CYS A C 1
ATOM 859 O O . CYS A 1 111 ? -8.195 -9.008 -1.044 1.00 96.50 111 CYS A O 1
ATOM 861 N N . ILE A 1 112 ? -7.657 -9.245 -3.213 1.00 96.81 112 ILE A N 1
ATOM 862 C CA . ILE A 1 112 ? -7.741 -7.826 -3.577 1.00 96.81 112 ILE A CA 1
ATOM 863 C C . ILE A 1 112 ? -8.670 -7.713 -4.786 1.00 96.81 112 ILE A C 1
ATOM 865 O O . ILE A 1 112 ? -8.475 -8.391 -5.793 1.00 96.81 112 ILE A O 1
ATOM 869 N N . ARG A 1 113 ? -9.683 -6.848 -4.695 1.00 95.81 113 ARG A N 1
ATOM 870 C CA . ARG A 1 113 ? -10.614 -6.544 -5.792 1.00 95.81 113 ARG A CA 1
ATOM 871 C C . ARG A 1 113 ? -10.902 -5.052 -5.849 1.00 95.81 113 ARG A C 1
ATOM 873 O O . ARG A 1 113 ? -10.659 -4.347 -4.875 1.00 95.81 113 ARG A O 1
ATOM 880 N N . ASN A 1 114 ? -11.471 -4.596 -6.965 1.00 95.81 114 ASN A N 1
ATOM 881 C CA . ASN A 1 114 ? -11.843 -3.193 -7.182 1.00 95.81 114 ASN A CA 1
ATOM 882 C C . ASN A 1 114 ? -10.668 -2.227 -6.945 1.00 95.81 114 ASN A C 1
ATOM 884 O O . ASN A 1 114 ? -10.838 -1.153 -6.372 1.00 95.81 114 ASN A O 1
ATOM 888 N N . PHE A 1 115 ? -9.465 -2.636 -7.357 1.00 96.44 115 PHE A N 1
ATOM 889 C CA . PHE A 1 115 ? -8.256 -1.840 -7.192 1.00 96.44 115 PHE A CA 1
ATOM 890 C C . PHE A 1 115 ? -8.234 -0.701 -8.218 1.00 96.44 115 PHE A C 1
ATOM 892 O O . PHE A 1 115 ? -8.375 -0.932 -9.423 1.00 96.44 115 PHE A O 1
ATOM 899 N N . MET A 1 116 ? -8.079 0.527 -7.730 1.00 96.62 116 MET A N 1
ATOM 900 C CA . MET A 1 116 ? -8.106 1.752 -8.526 1.00 96.62 116 MET A CA 1
ATOM 901 C C . MET A 1 116 ? -6.941 2.650 -8.119 1.00 96.62 116 MET A C 1
ATOM 903 O O . MET A 1 116 ? -6.609 2.728 -6.937 1.00 96.62 116 MET A O 1
ATOM 907 N N . ILE A 1 117 ? -6.354 3.336 -9.095 1.00 94.25 117 ILE A N 1
ATOM 908 C CA . ILE A 1 117 ? -5.347 4.386 -8.894 1.00 94.25 117 ILE A CA 1
ATOM 909 C C . ILE A 1 117 ? -5.853 5.616 -9.637 1.00 94.25 117 ILE A C 1
ATOM 911 O O . ILE A 1 117 ? -6.228 5.494 -10.802 1.00 94.25 117 ILE A O 1
ATOM 915 N N . ASP A 1 118 ? -5.917 6.764 -8.963 1.00 93.12 118 ASP A N 1
ATOM 916 C CA . ASP A 1 118 ? -6.439 8.021 -9.520 1.00 93.12 118 ASP A CA 1
ATOM 917 C C . ASP A 1 118 ? -7.788 7.833 -10.231 1.00 93.12 118 ASP A C 1
ATOM 919 O O . ASP A 1 118 ? -7.976 8.218 -11.385 1.00 93.12 118 ASP A O 1
ATOM 923 N N . GLU A 1 119 ? -8.705 7.132 -9.552 1.00 94.38 119 GLU A N 1
ATOM 924 C CA . GLU A 1 119 ? -10.052 6.778 -10.035 1.00 94.38 119 GLU A CA 1
ATOM 925 C C . GLU A 1 119 ? -10.089 5.892 -11.295 1.00 94.38 119 GLU A C 1
ATOM 927 O O . GLU A 1 119 ? -11.155 5.612 -11.845 1.00 94.38 119 GLU A O 1
ATOM 932 N N . ARG A 1 120 ? -8.940 5.377 -11.745 1.00 95.94 120 ARG A N 1
ATOM 933 C CA . ARG A 1 120 ? -8.842 4.468 -12.890 1.00 95.94 120 ARG A CA 1
ATOM 934 C C . ARG A 1 120 ? -8.752 3.019 -12.411 1.00 95.94 120 ARG A C 1
ATOM 936 O O . ARG A 1 120 ? -7.820 2.677 -11.678 1.00 95.94 120 ARG A O 1
ATOM 943 N N . PRO A 1 121 ? -9.670 2.134 -12.844 1.00 96.25 121 PRO A N 1
ATOM 944 C CA . PRO A 1 121 ? -9.588 0.713 -12.533 1.00 96.25 121 PRO A CA 1
ATOM 945 C C . PRO A 1 121 ? -8.322 0.080 -13.105 1.00 96.25 121 PRO A C 1
ATOM 947 O O . PRO A 1 121 ? -8.024 0.211 -14.295 1.00 96.25 121 PRO A O 1
ATOM 950 N N . VAL A 1 122 ? -7.606 -0.665 -12.267 1.00 95.00 122 VAL A N 1
ATOM 951 C CA . VAL A 1 122 ? -6.468 -1.474 -12.702 1.00 95.00 122 VAL A CA 1
ATOM 952 C C . VAL A 1 122 ? -6.970 -2.848 -13.122 1.00 95.00 122 VAL A C 1
ATOM 954 O O . VAL A 1 122 ? -7.632 -3.557 -12.366 1.00 95.00 122 VAL A O 1
ATOM 957 N N . ILE A 1 123 ? -6.620 -3.246 -14.341 1.00 94.81 123 ILE A N 1
ATOM 958 C CA . ILE A 1 123 ? -6.962 -4.558 -14.886 1.00 94.81 123 ILE A CA 1
ATOM 959 C C . ILE A 1 123 ? -5.781 -5.498 -14.634 1.00 94.81 123 ILE A C 1
ATOM 961 O O . ILE A 1 123 ? -4.799 -5.467 -15.375 1.00 94.81 123 ILE A O 1
ATOM 965 N N . PHE A 1 124 ? -5.875 -6.355 -13.613 1.00 94.12 124 PHE A N 1
ATOM 966 C CA . PHE A 1 124 ? -4.780 -7.262 -13.235 1.00 94.12 124 PHE A CA 1
ATOM 967 C C . PHE A 1 124 ? -4.352 -8.226 -14.352 1.00 94.12 124 PHE A C 1
ATOM 969 O O . PHE A 1 124 ? -3.185 -8.595 -14.414 1.00 94.12 124 PHE A O 1
ATOM 976 N N . SER A 1 125 ? -5.240 -8.584 -15.287 1.00 93.81 125 SER A N 1
ATOM 977 C CA . SER A 1 125 ? -4.870 -9.405 -16.454 1.00 93.81 125 SER A CA 1
ATOM 978 C C . SER A 1 125 ? -3.940 -8.698 -17.448 1.00 93.81 125 SER A C 1
ATOM 980 O O . SER A 1 125 ? -3.390 -9.350 -18.329 1.00 93.81 125 SER A O 1
ATOM 982 N N . LYS A 1 126 ? -3.747 -7.380 -17.309 1.00 94.31 126 LYS A N 1
ATOM 983 C CA . LYS A 1 126 ? -2.787 -6.577 -18.080 1.00 94.31 126 LYS A CA 1
ATOM 984 C C . LYS A 1 126 ? -1.520 -6.243 -17.284 1.00 94.31 126 LYS A C 1
ATOM 986 O O . LYS A 1 126 ? -0.763 -5.368 -17.699 1.00 94.31 126 LYS A O 1
ATOM 991 N N . ALA A 1 127 ? -1.305 -6.880 -16.130 1.00 93.94 127 ALA A N 1
ATOM 992 C CA . ALA A 1 127 ? -0.098 -6.674 -15.340 1.00 93.94 127 ALA A CA 1
ATOM 993 C C . ALA A 1 127 ? 1.154 -7.009 -16.166 1.00 93.94 127 ALA A C 1
ATOM 995 O O . ALA A 1 127 ? 1.202 -8.031 -16.847 1.00 93.94 127 ALA A O 1
ATOM 996 N N . ALA A 1 128 ? 2.176 -6.154 -16.082 1.00 94.31 128 ALA A N 1
ATOM 997 C CA . ALA A 1 128 ? 3.435 -6.356 -16.802 1.00 94.31 128 ALA A CA 1
ATOM 998 C C . ALA A 1 128 ? 4.201 -7.600 -16.318 1.00 94.31 128 ALA A C 1
ATOM 1000 O O . ALA A 1 128 ? 4.944 -8.209 -17.082 1.00 94.31 128 ALA A O 1
ATOM 1001 N N . LEU A 1 129 ? 4.024 -7.967 -15.046 1.00 94.50 129 LEU A N 1
ATOM 1002 C CA . LEU A 1 129 ? 4.638 -9.131 -14.426 1.00 94.50 129 LEU A CA 1
ATOM 1003 C C . LEU A 1 129 ? 3.720 -9.680 -13.332 1.00 94.50 129 LEU A C 1
ATOM 1005 O O . LEU A 1 129 ? 3.123 -8.920 -12.571 1.00 94.50 129 LEU A O 1
ATOM 1009 N N . VAL A 1 130 ? 3.670 -11.005 -13.228 1.00 95.12 130 VAL A N 1
ATOM 1010 C CA . VAL A 1 130 ? 3.034 -11.736 -12.128 1.00 95.12 130 VAL A CA 1
ATOM 1011 C C . VAL A 1 130 ? 4.069 -12.699 -11.564 1.00 95.12 130 VAL A C 1
ATOM 1013 O O . VAL A 1 130 ? 4.744 -13.392 -12.322 1.00 95.12 130 VAL A O 1
ATOM 1016 N N . SER A 1 131 ? 4.229 -12.719 -10.242 1.00 93.94 131 SER A N 1
ATOM 1017 C CA . SER A 1 131 ? 5.223 -13.552 -9.564 1.00 93.94 131 SER A CA 1
ATOM 1018 C C . SER A 1 131 ? 4.658 -14.138 -8.274 1.00 93.94 131 SER A C 1
ATOM 1020 O O . SER A 1 131 ? 3.934 -13.459 -7.545 1.00 93.94 131 SER A O 1
ATOM 1022 N N . GLY A 1 132 ? 5.009 -15.393 -7.989 1.00 91.94 132 GLY A N 1
ATOM 1023 C CA . GLY A 1 132 ? 4.507 -16.150 -6.843 1.00 91.94 132 GLY A CA 1
ATOM 1024 C C . GLY A 1 132 ? 3.144 -16.808 -7.086 1.00 91.94 132 GLY A C 1
ATOM 1025 O O . GLY A 1 132 ? 2.685 -16.948 -8.218 1.00 91.94 132 GLY A O 1
ATOM 1026 N N . ALA A 1 133 ? 2.504 -17.242 -6.000 1.00 93.19 133 ALA A N 1
ATOM 1027 C CA . ALA A 1 133 ? 1.209 -17.917 -6.030 1.00 93.19 133 ALA A CA 1
ATOM 1028 C C . ALA A 1 133 ? 0.059 -16.900 -6.142 1.00 93.19 133 ALA A C 1
ATOM 1030 O O . ALA A 1 133 ? -0.592 -16.568 -5.153 1.00 93.19 133 ALA A O 1
ATOM 1031 N N . VAL A 1 134 ? -0.168 -16.381 -7.351 1.00 95.31 134 VAL A N 1
ATOM 1032 C CA . VAL A 1 134 ? -1.202 -15.376 -7.638 1.00 95.31 134 VAL A CA 1
ATOM 1033 C C . VAL A 1 134 ? -2.204 -15.933 -8.644 1.00 95.31 134 VAL A C 1
ATOM 1035 O O . VAL A 1 134 ? -1.826 -16.369 -9.728 1.00 95.31 134 VAL A O 1
ATOM 1038 N N . SER A 1 135 ? -3.491 -15.880 -8.300 1.00 94.44 135 SER A N 1
ATOM 1039 C CA . SER A 1 135 ? -4.591 -16.155 -9.231 1.00 94.44 135 SER A CA 1
ATOM 1040 C C . SER A 1 135 ? -5.236 -14.841 -9.660 1.00 94.44 135 SER A C 1
ATOM 1042 O O . SER A 1 135 ? -5.654 -14.047 -8.821 1.00 94.44 135 SER A O 1
ATOM 1044 N N . ILE A 1 136 ? -5.314 -14.592 -10.968 1.00 93.06 136 ILE A N 1
ATOM 1045 C CA . ILE A 1 136 ? -5.937 -13.379 -11.512 1.00 93.06 136 ILE A CA 1
ATOM 1046 C C . ILE A 1 136 ? -7.427 -13.644 -11.752 1.00 93.06 136 ILE A C 1
ATOM 1048 O O . ILE A 1 136 ? -7.790 -14.690 -12.282 1.00 93.06 136 ILE A O 1
ATOM 1052 N N . ASN A 1 137 ? -8.283 -12.678 -11.401 1.00 88.38 137 ASN A N 1
ATOM 1053 C CA . ASN A 1 137 ? -9.749 -12.730 -11.545 1.00 88.38 137 ASN A CA 1
ATOM 1054 C C . ASN A 1 137 ? -10.457 -13.825 -10.731 1.00 88.38 137 ASN A C 1
ATOM 1056 O O . ASN A 1 137 ? -11.640 -14.077 -10.951 1.00 88.38 137 ASN A O 1
ATOM 1060 N N . VAL A 1 138 ? -9.764 -14.458 -9.784 1.00 92.69 138 VAL A N 1
ATOM 1061 C CA . VAL A 1 138 ? -10.328 -15.511 -8.939 1.00 92.69 138 VAL A CA 1
ATOM 1062 C C . VAL A 1 138 ? -9.964 -15.238 -7.490 1.00 92.69 138 VAL A C 1
ATOM 1064 O O . VAL A 1 138 ? -8.799 -15.036 -7.160 1.00 92.69 138 VAL A O 1
ATOM 1067 N N . CYS A 1 139 ? -10.977 -15.274 -6.633 1.00 93.25 139 CYS A N 1
ATOM 1068 C CA . CYS A 1 139 ? -10.827 -15.407 -5.194 1.00 93.25 139 CYS A CA 1
ATOM 1069 C C . CYS A 1 139 ? -11.503 -16.713 -4.789 1.00 93.25 139 CYS A C 1
ATOM 1071 O O . CYS A 1 139 ? -12.665 -16.893 -5.164 1.00 93.25 139 CYS A O 1
ATOM 1073 N N . PRO A 1 140 ? -10.807 -17.628 -4.091 1.00 87.88 140 PRO A N 1
ATOM 1074 C CA . PRO A 1 140 ? -11.436 -18.835 -3.577 1.00 87.88 140 PRO A CA 1
ATOM 1075 C C . PRO A 1 140 ? -12.657 -18.452 -2.741 1.00 87.88 140 PRO A C 1
ATOM 1077 O O . PRO A 1 140 ? -12.575 -17.534 -1.923 1.00 87.88 140 PRO A O 1
ATOM 1080 N N . ALA A 1 141 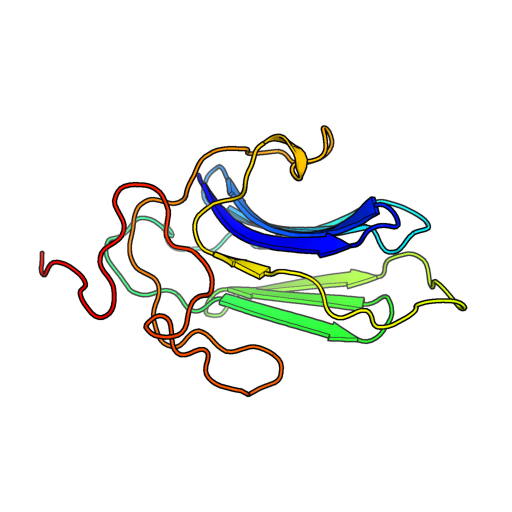? -13.786 -19.114 -2.985 1.00 77.19 141 ALA A N 1
ATOM 1081 C CA . ALA A 1 141 ? -14.881 -19.077 -2.030 1.00 77.19 141 ALA A CA 1
ATOM 1082 C C . ALA A 1 141 ? -14.430 -19.838 -0.775 1.00 77.19 141 ALA A C 1
ATOM 1084 O O . ALA A 1 141 ? -13.752 -20.862 -0.901 1.00 77.19 141 ALA A O 1
ATOM 1085 N N . GLU A 1 142 ? -14.762 -19.300 0.396 1.00 58.28 142 GLU A N 1
ATOM 1086 C CA . GLU A 1 142 ? -14.719 -20.065 1.647 1.00 58.28 142 GLU A CA 1
ATOM 1087 C C . GLU A 1 142 ? -15.703 -21.241 1.598 1.00 58.28 142 GLU A C 1
ATOM 1089 O O . GLU A 1 142 ? -16.794 -21.078 0.997 1.00 58.28 142 GLU A O 1
#

Solvent-accessible surface area (backbone atoms only — not comparable to full-atom values): 9092 Å² total; per-residue (Å²): 100,17,25,52,35,36,34,48,46,96,82,71,24,32,44,38,34,33,38,51,92,69,22,47,36,42,40,35,29,67,77,81,56,80,42,63,35,64,42,70,54,95,60,73,78,85,68,90,64,94,80,52,77,50,78,49,77,56,95,37,35,39,38,41,36,43,71,92,45,74,34,63,36,77,47,79,77,54,96,76,70,74,91,71,92,52,67,74,32,66,37,29,70,64,70,93,76,60,58,88,85,54,92,70,85,42,50,44,85,85,81,88,74,92,52,60,60,95,90,39,75,62,61,71,92,71,52,95,74,86,79,79,100,73,68,80,100,58,70,87,81,132

Nearest PDB structures (foldseek):
  1dyk-assembly1_A  TM=8.223E-01  e=3.811E-06  Mus musculus
  1okq-assembly1_A  TM=8.371E-01  e=6.178E-06  Mus musculus
  3asi-assembly1_A  TM=8.594E-01  e=9.490E-06  Bos taurus
  3r05-assembly2_B  TM=8.678E-01  e=1.388E-04  Bos taurus
  7zc9-assembly2_A  TM=7.661E-01  e=5.882E-05  Homo sapiens

Mean predicted aligned error: 3.87 Å